Protein AF-H1PTH5-F1 (afdb_monomer_lite)

pLDDT: mean 82.58, std 15.08, range [38.25, 96.69]

Organism: NCBI:txid457404

Foldseek 3Di:
DDPVVVVVVVVVVVVVVVVVVVVVVVLVVLLVVVVPAAFKKFFFAAPDDLLVVLVCVVVLVLLVLVRTHADPDNVNGQKIWGWHDDDPWTFIWIAGPVVSGTSDGGDTDDPVSVVSNVVSHDDYDMDHRNVVVVVVVVVVVD

Radius of gyration: 20.64 Å; chains: 1; bounding box: 55×34×60 Å

Sequence (142 aa):
MNYLDSKLILYLVVIFLIVFIFIKLKTALAIRNLNNKIGVRFYYKFLGNIQWLKEQILMGKYLEMKYLNAVEDKENSNIIILLEKKEESSIINIYSAKNKTVIIKNLKLNDQRFKKFIEFLPRTLAEDNFSKESEKNDLGRE

Secondary structure (DSSP, 8-state):
--HHHHHHHHHHHHHHHHHHHHHHHHHHHHHHHHHT--SEEEEEE--S-HHHHHHHHHTT-GGGGGGSEE-SSGGG-SEEEEEEEETTEEEEEEEETTTTEEEEEEEE--HHHHHHHHHTSPP--EEE-TTHHHHHHHTT--

Structure (mmCIF, N/CA/C/O backbone):
data_AF-H1PTH5-F1
#
_entry.id   AF-H1PTH5-F1
#
loop_
_atom_site.group_PDB
_atom_site.id
_atom_site.type_symbol
_atom_site.label_atom_id
_atom_site.label_alt_id
_atom_site.label_comp_id
_atom_site.label_asym_id
_atom_site.label_entity_id
_atom_site.label_seq_id
_atom_site.pdbx_PDB_ins_code
_atom_site.Cartn_x
_atom_site.Cartn_y
_atom_site.Cartn_z
_atom_site.occupancy
_atom_site.B_iso_or_equiv
_atom_site.auth_seq_id
_atom_site.auth_comp_id
_atom_site.auth_asym_id
_atom_site.auth_atom_id
_atom_site.pdbx_PDB_model_num
ATOM 1 N N . MET A 1 1 ? 37.807 12.860 -37.223 1.00 58.59 1 MET A N 1
ATOM 2 C CA . MET A 1 1 ? 37.053 12.929 -35.953 1.00 58.59 1 MET A CA 1
ATOM 3 C C . MET A 1 1 ? 37.862 13.803 -35.009 1.00 58.59 1 MET A C 1
ATOM 5 O O . MET A 1 1 ? 38.988 13.425 -34.703 1.00 58.59 1 MET A O 1
ATOM 9 N N . ASN A 1 2 ? 37.393 15.009 -34.673 1.00 66.94 2 ASN A N 1
ATOM 10 C CA . ASN A 1 2 ? 38.206 15.961 -33.913 1.00 66.94 2 ASN A CA 1
ATOM 11 C C . ASN A 1 2 ? 38.376 15.485 -32.466 1.00 66.94 2 ASN A C 1
ATOM 13 O O . ASN A 1 2 ? 37.460 14.941 -31.856 1.00 66.94 2 ASN A O 1
ATOM 17 N N . TYR A 1 3 ? 39.559 15.710 -31.896 1.00 61.84 3 TYR A N 1
ATOM 18 C CA . TYR A 1 3 ? 39.889 15.349 -30.512 1.00 61.84 3 TYR A CA 1
ATOM 19 C C . TYR A 1 3 ? 38.915 15.967 -29.484 1.00 61.84 3 TYR A C 1
ATOM 21 O O . TYR A 1 3 ? 38.649 15.369 -28.440 1.00 61.84 3 TYR A O 1
ATOM 29 N N . LEU A 1 4 ? 38.327 17.126 -29.809 1.00 64.06 4 LEU A N 1
ATOM 30 C CA . LEU A 1 4 ? 37.253 17.750 -29.031 1.00 64.06 4 LEU A CA 1
ATOM 31 C C . LEU A 1 4 ? 35.948 16.935 -29.037 1.00 64.06 4 LEU A C 1
ATOM 33 O O . LEU A 1 4 ? 35.343 16.787 -27.977 1.00 64.06 4 LEU A O 1
ATOM 37 N N . ASP A 1 5 ? 35.559 16.346 -30.171 1.00 72.75 5 ASP A N 1
ATOM 38 C CA . ASP A 1 5 ? 34.332 15.542 -30.280 1.00 72.75 5 ASP A CA 1
ATOM 39 C C . ASP A 1 5 ? 34.440 14.255 -29.453 1.00 72.75 5 ASP A C 1
ATOM 41 O O . ASP A 1 5 ? 33.501 13.867 -28.762 1.00 72.75 5 ASP A O 1
ATOM 45 N N . SER A 1 6 ? 35.621 13.624 -29.450 1.00 77.56 6 SER A N 1
ATOM 46 C CA . SER A 1 6 ? 35.885 12.412 -28.662 1.00 77.56 6 SER A CA 1
ATOM 47 C C . SER A 1 6 ? 35.802 12.667 -27.149 1.00 77.56 6 SER A C 1
ATOM 49 O O . SER A 1 6 ? 35.197 11.884 -26.414 1.00 77.56 6 SER A O 1
ATOM 51 N N . LYS A 1 7 ? 36.324 13.807 -26.668 1.00 83.38 7 LYS A N 1
ATOM 52 C CA . LYS A 1 7 ? 36.189 14.208 -25.255 1.00 83.38 7 LYS A CA 1
ATOM 53 C C . LYS A 1 7 ? 34.740 14.489 -24.870 1.00 83.38 7 LYS A C 1
ATOM 55 O O . LYS A 1 7 ? 34.319 14.108 -23.783 1.00 83.38 7 LYS A O 1
ATOM 60 N N . LEU A 1 8 ? 33.978 15.137 -25.747 1.00 85.75 8 LEU A N 1
ATOM 61 C CA . LEU A 1 8 ? 32.582 15.491 -25.487 1.00 85.75 8 LEU A CA 1
ATOM 62 C C . LEU A 1 8 ? 31.696 14.237 -25.399 1.00 85.75 8 LEU A C 1
ATOM 64 O O . LEU A 1 8 ? 30.893 14.113 -24.474 1.00 85.75 8 LEU A O 1
ATOM 68 N N . ILE A 1 9 ? 31.926 13.259 -26.282 1.00 86.62 9 ILE A N 1
ATOM 69 C CA . ILE A 1 9 ? 31.291 11.934 -26.217 1.00 86.62 9 ILE A CA 1
ATOM 70 C C . ILE A 1 9 ? 31.662 11.218 -24.911 1.00 86.62 9 ILE A C 1
ATOM 72 O O . ILE A 1 9 ? 30.782 10.686 -24.236 1.00 86.62 9 ILE A O 1
ATOM 76 N N . LEU A 1 10 ? 32.936 11.253 -24.505 1.00 87.50 10 LEU A N 1
ATOM 77 C CA . LEU A 1 10 ? 33.382 10.644 -23.250 1.00 87.50 10 LEU A CA 1
ATOM 78 C C . LEU A 1 10 ? 32.680 11.261 -22.028 1.00 87.50 10 LEU A C 1
ATOM 80 O O . LEU A 1 10 ? 32.208 10.525 -21.162 1.00 87.50 10 LEU A O 1
ATOM 84 N N . TYR A 1 11 ? 32.546 12.591 -21.970 1.00 90.19 11 TYR A N 1
ATOM 85 C CA . TYR A 1 11 ? 31.829 13.263 -20.881 1.00 90.19 11 TYR A CA 1
ATOM 86 C C . TYR A 1 11 ? 30.349 12.875 -20.829 1.00 90.19 11 TYR A C 1
ATOM 88 O O . TYR A 1 11 ? 29.836 12.598 -19.745 1.00 90.19 11 TYR A O 1
ATOM 96 N N . LEU A 1 12 ? 29.668 12.792 -21.975 1.00 89.25 12 LEU A N 1
ATOM 97 C CA . LEU A 1 12 ? 28.267 12.362 -22.028 1.00 89.25 12 LEU A CA 1
ATOM 98 C C . LEU A 1 12 ? 28.084 10.924 -21.531 1.00 89.25 12 LEU A C 1
ATOM 100 O O . LEU A 1 12 ? 27.157 10.654 -20.766 1.00 89.25 12 LEU A O 1
ATOM 104 N N . VAL A 1 13 ? 28.989 10.014 -21.901 1.00 89.56 13 VAL A N 1
ATOM 105 C CA . VAL A 1 13 ? 28.966 8.622 -21.426 1.00 89.56 13 VAL A CA 1
ATOM 106 C C . VAL A 1 13 ? 29.195 8.553 -19.915 1.00 89.56 13 VAL A C 1
ATOM 108 O O . VAL A 1 13 ? 28.471 7.844 -19.215 1.00 89.56 13 VAL A O 1
ATOM 111 N N . VAL A 1 14 ? 30.149 9.323 -19.385 1.00 91.06 14 VAL A N 1
ATOM 112 C CA . VAL A 1 14 ? 30.418 9.382 -17.940 1.00 91.06 14 VAL A CA 1
ATOM 113 C C . VAL A 1 14 ? 29.213 9.935 -17.175 1.00 91.06 14 VAL A C 1
ATOM 115 O O . VAL A 1 14 ? 28.805 9.342 -16.178 1.00 91.06 14 VAL A O 1
ATOM 118 N N . ILE A 1 15 ? 28.584 11.012 -17.657 1.00 90.75 15 ILE A N 1
ATOM 119 C CA . ILE A 1 15 ? 27.371 11.576 -17.043 1.00 90.75 15 ILE A CA 1
ATOM 120 C C . ILE A 1 15 ? 26.237 10.544 -17.049 1.00 90.75 15 ILE A C 1
ATOM 122 O O . ILE A 1 15 ? 25.587 10.341 -16.023 1.00 90.75 15 ILE A O 1
ATOM 126 N N . PHE A 1 16 ? 26.025 9.850 -18.170 1.00 90.81 16 PHE A N 1
ATOM 127 C CA . PHE A 1 16 ? 25.001 8.813 -18.277 1.00 90.81 16 PHE A CA 1
ATOM 128 C C . PHE A 1 16 ? 25.228 7.673 -17.272 1.00 90.81 16 PHE A C 1
ATOM 130 O O . PHE A 1 16 ? 24.294 7.264 -16.580 1.00 90.81 16 PHE A O 1
ATOM 137 N N . LEU A 1 17 ? 26.472 7.203 -17.130 1.00 89.12 17 LEU A N 1
ATOM 138 C CA . LEU A 1 17 ? 26.834 6.172 -16.154 1.00 89.12 17 LEU A CA 1
ATOM 139 C C . LEU A 1 17 ? 26.605 6.637 -14.712 1.00 89.12 17 LEU A C 1
ATOM 141 O O . LEU A 1 17 ? 26.024 5.892 -13.922 1.00 89.12 17 LEU A O 1
ATOM 145 N N . ILE A 1 18 ? 26.993 7.870 -14.372 1.00 89.44 18 ILE A N 1
ATOM 146 C CA . ILE A 1 18 ? 26.772 8.443 -13.035 1.00 89.44 18 ILE A CA 1
ATOM 147 C C . ILE A 1 18 ? 25.272 8.493 -12.716 1.00 89.44 18 ILE A C 1
ATOM 149 O O . ILE A 1 18 ? 24.855 8.038 -11.650 1.00 89.44 18 ILE A O 1
ATOM 153 N N . VAL A 1 19 ? 24.446 8.984 -13.647 1.00 89.06 19 VAL A N 1
ATOM 154 C CA . VAL A 1 19 ? 22.986 9.048 -13.475 1.00 89.06 19 VAL A CA 1
ATOM 155 C C . VAL A 1 19 ? 22.392 7.648 -13.303 1.00 89.06 19 VAL A C 1
ATOM 157 O O . VAL A 1 19 ? 21.584 7.426 -12.397 1.00 89.06 19 VAL A O 1
ATOM 160 N N . PHE A 1 20 ? 22.823 6.679 -14.114 1.00 86.06 20 PHE A N 1
ATOM 161 C CA . PHE A 1 20 ? 22.351 5.297 -14.028 1.00 86.06 20 PHE A CA 1
ATOM 162 C C . PHE A 1 20 ? 22.684 4.648 -12.676 1.00 86.06 20 PHE A C 1
ATOM 164 O O . PHE A 1 20 ? 21.814 4.031 -12.050 1.00 86.06 20 PHE A O 1
ATOM 171 N N . ILE A 1 21 ? 23.915 4.834 -12.185 1.00 84.94 21 ILE A N 1
ATOM 172 C CA . ILE A 1 21 ? 24.348 4.357 -10.864 1.00 84.94 21 ILE A CA 1
ATOM 173 C C . ILE A 1 21 ? 23.499 5.001 -9.763 1.00 84.94 21 ILE A C 1
ATOM 175 O O . ILE A 1 21 ? 23.020 4.300 -8.870 1.00 84.94 21 ILE A O 1
ATOM 179 N N . PHE A 1 22 ? 23.247 6.310 -9.842 1.00 81.81 22 PHE A N 1
ATOM 180 C CA . PHE A 1 22 ? 22.467 7.032 -8.836 1.00 81.81 22 PHE A CA 1
ATOM 181 C C . PHE A 1 22 ? 21.018 6.529 -8.750 1.00 81.81 22 PHE A C 1
ATOM 183 O O . PHE A 1 22 ? 20.480 6.340 -7.655 1.00 81.81 22 PHE A O 1
ATOM 190 N N . ILE A 1 23 ? 20.396 6.243 -9.900 1.00 74.50 23 ILE A N 1
ATOM 191 C CA . ILE A 1 23 ? 19.055 5.649 -9.970 1.00 74.50 23 ILE A CA 1
ATOM 192 C C . ILE A 1 23 ? 19.054 4.270 -9.301 1.00 74.50 23 ILE A C 1
ATOM 194 O O . ILE A 1 23 ? 18.230 4.016 -8.421 1.00 74.50 23 ILE A O 1
ATOM 198 N N . LYS A 1 24 ? 20.004 3.395 -9.659 1.00 72.44 24 LYS A N 1
ATOM 199 C CA . LYS A 1 24 ? 20.121 2.048 -9.075 1.00 72.44 24 LYS A CA 1
ATOM 200 C C . LYS A 1 24 ? 20.333 2.097 -7.562 1.00 72.44 24 LYS A C 1
ATOM 202 O O . LYS A 1 24 ? 19.680 1.343 -6.840 1.00 72.44 24 LYS A O 1
ATOM 207 N N . LEU A 1 25 ? 21.183 3.004 -7.081 1.00 74.75 25 LEU A N 1
ATOM 208 C CA . LEU A 1 25 ? 21.476 3.170 -5.659 1.00 74.75 25 LEU A CA 1
ATOM 209 C C . LEU A 1 25 ? 20.236 3.630 -4.878 1.00 74.75 25 LEU A C 1
ATOM 211 O O . LEU A 1 25 ? 19.910 3.058 -3.837 1.00 74.75 25 LEU A O 1
ATOM 215 N N . LYS A 1 26 ? 19.491 4.607 -5.412 1.00 70.69 26 LYS A N 1
ATOM 216 C CA . LYS A 1 26 ? 18.243 5.098 -4.811 1.00 70.69 26 LYS A CA 1
ATOM 217 C C . LYS A 1 26 ? 17.191 3.991 -4.714 1.00 70.69 26 LYS A C 1
ATOM 219 O O . LYS A 1 26 ? 16.536 3.853 -3.680 1.00 70.69 26 LYS A O 1
ATOM 224 N N . THR A 1 27 ? 17.057 3.174 -5.759 1.00 61.03 27 THR A N 1
ATOM 225 C CA . THR A 1 27 ? 16.145 2.024 -5.764 1.00 61.03 27 THR A CA 1
ATOM 226 C C . THR A 1 27 ? 16.585 0.951 -4.765 1.00 61.03 27 THR A C 1
ATOM 228 O O . THR A 1 27 ? 15.759 0.470 -3.994 1.00 61.03 27 THR A O 1
ATOM 231 N N . ALA A 1 28 ? 17.875 0.609 -4.707 1.00 63.38 28 ALA A N 1
ATOM 232 C CA . ALA A 1 28 ? 18.403 -0.370 -3.755 1.00 63.38 28 ALA A CA 1
ATOM 233 C C . ALA A 1 28 ? 18.185 0.061 -2.295 1.00 63.38 28 ALA A C 1
ATOM 235 O O . ALA A 1 28 ? 17.774 -0.747 -1.460 1.00 63.38 28 ALA A O 1
ATOM 236 N N . LEU A 1 29 ? 18.383 1.347 -1.994 1.00 61.72 29 LEU A N 1
ATOM 237 C CA . LEU A 1 29 ? 18.157 1.897 -0.659 1.00 61.72 29 LEU A CA 1
ATOM 238 C C . LEU A 1 29 ? 16.670 1.864 -0.266 1.00 61.72 29 LEU A C 1
ATOM 240 O O . LEU A 1 29 ? 16.338 1.539 0.874 1.00 61.72 29 LEU A O 1
ATOM 244 N N . ALA A 1 30 ? 15.768 2.139 -1.213 1.00 59.44 30 ALA A N 1
ATOM 245 C CA . ALA A 1 30 ? 14.326 2.023 -0.997 1.00 59.44 30 ALA A CA 1
ATOM 246 C C . ALA A 1 30 ? 13.902 0.573 -0.701 1.00 59.44 30 ALA A C 1
ATOM 248 O O . ALA A 1 30 ? 13.117 0.342 0.217 1.00 59.44 30 ALA A O 1
ATOM 249 N N . ILE A 1 31 ? 14.469 -0.401 -1.421 1.00 59.97 31 ILE A N 1
ATOM 250 C CA . ILE A 1 31 ? 14.202 -1.835 -1.221 1.00 59.97 31 ILE A CA 1
ATOM 251 C C . ILE A 1 31 ? 14.728 -2.311 0.135 1.00 59.97 31 ILE A C 1
ATOM 253 O O . ILE A 1 31 ? 14.016 -2.993 0.869 1.00 59.97 31 ILE A O 1
ATOM 257 N N . ARG A 1 32 ? 15.955 -1.927 0.504 1.00 59.19 32 ARG A N 1
ATOM 258 C CA . ARG A 1 32 ? 16.561 -2.308 1.787 1.00 59.19 32 ARG A CA 1
ATOM 259 C C . ARG A 1 32 ? 15.773 -1.749 2.974 1.00 59.19 32 ARG A C 1
ATOM 261 O O . ARG A 1 32 ? 15.519 -2.471 3.933 1.00 59.19 32 ARG A O 1
ATOM 268 N N . ASN A 1 33 ? 15.310 -0.502 2.875 1.00 61.19 33 ASN A N 1
ATOM 269 C CA . ASN A 1 33 ? 14.424 0.084 3.881 1.00 61.19 33 ASN A CA 1
ATOM 270 C C . ASN A 1 33 ? 13.062 -0.619 3.955 1.00 61.19 33 ASN A C 1
ATOM 272 O O . ASN A 1 33 ? 12.476 -0.644 5.026 1.00 61.19 33 ASN A O 1
ATOM 276 N N . LEU A 1 34 ? 12.553 -1.201 2.865 1.00 60.91 34 LEU A N 1
ATOM 277 C CA . LEU A 1 34 ? 11.293 -1.952 2.876 1.00 60.91 34 LEU A CA 1
ATOM 278 C C . LEU A 1 34 ? 11.423 -3.310 3.582 1.00 60.91 34 LEU A C 1
ATOM 280 O O . LEU A 1 34 ? 10.534 -3.716 4.336 1.00 60.91 34 LEU A O 1
ATOM 284 N N . ASN A 1 35 ? 12.532 -4.009 3.339 1.00 61.28 35 ASN A N 1
ATOM 285 C CA . ASN A 1 35 ? 12.787 -5.324 3.928 1.00 61.28 35 ASN A CA 1
ATOM 286 C C . ASN A 1 35 ? 13.078 -5.245 5.430 1.00 61.28 35 ASN A C 1
ATOM 288 O O . ASN A 1 35 ? 12.673 -6.137 6.164 1.00 61.28 35 ASN A O 1
ATOM 292 N N . ASN A 1 36 ? 13.709 -4.164 5.897 1.00 64.69 36 ASN A N 1
ATOM 293 C CA . ASN A 1 36 ? 14.052 -3.993 7.313 1.00 64.69 36 ASN A CA 1
ATOM 294 C C . ASN A 1 36 ? 12.895 -3.502 8.193 1.00 64.69 36 ASN A C 1
ATOM 296 O O . ASN A 1 36 ? 13.064 -3.376 9.403 1.00 64.69 36 ASN A O 1
ATOM 300 N N . LYS A 1 37 ? 11.741 -3.182 7.609 1.00 70.81 37 LYS A N 1
ATOM 301 C CA . LYS A 1 37 ? 10.596 -2.681 8.366 1.00 70.81 37 LYS A CA 1
ATOM 302 C C . LYS A 1 37 ? 9.807 -3.823 9.007 1.00 70.81 37 LYS A C 1
ATOM 304 O O . LYS A 1 37 ? 9.466 -4.805 8.340 1.00 70.81 37 LYS A O 1
ATOM 309 N N . ILE A 1 38 ? 9.517 -3.677 10.294 1.00 77.31 38 ILE A N 1
ATOM 310 C CA . ILE A 1 38 ? 8.814 -4.663 11.120 1.00 77.31 38 ILE A CA 1
ATOM 311 C C . ILE A 1 38 ? 7.341 -4.260 11.220 1.00 77.31 38 ILE A C 1
ATOM 313 O O . ILE A 1 38 ? 7.018 -3.076 11.338 1.00 77.31 38 ILE A O 1
ATOM 317 N N . GLY A 1 39 ? 6.451 -5.242 11.101 1.00 85.69 39 GLY A N 1
ATOM 318 C CA . GLY A 1 39 ? 5.009 -5.031 11.101 1.00 85.69 39 GLY A CA 1
ATOM 319 C C . GLY A 1 39 ? 4.253 -6.046 10.251 1.00 85.69 39 GLY A C 1
ATOM 320 O O . GLY A 1 39 ? 4.851 -6.964 9.678 1.00 85.69 39 GLY A O 1
ATOM 321 N N . VAL A 1 40 ? 2.942 -5.831 10.129 1.00 90.31 40 VAL A N 1
ATOM 322 C CA . VAL A 1 40 ? 2.051 -6.683 9.330 1.00 90.31 40 VAL A CA 1
ATOM 323 C C . VAL A 1 40 ? 1.959 -6.145 7.907 1.00 90.31 40 VAL A C 1
ATOM 325 O O . VAL A 1 40 ? 1.596 -4.986 7.689 1.00 90.31 40 VAL A O 1
ATOM 328 N N . ARG A 1 41 ? 2.292 -6.986 6.928 1.00 92.38 41 ARG A N 1
ATOM 329 C CA . ARG A 1 41 ? 2.183 -6.690 5.495 1.00 92.38 41 ARG A CA 1
ATOM 330 C C . ARG A 1 41 ? 0.940 -7.352 4.930 1.00 92.38 41 ARG A C 1
ATOM 332 O O . ARG A 1 41 ? 0.796 -8.558 5.050 1.00 92.38 41 ARG A O 1
ATOM 339 N N . PHE A 1 42 ? 0.107 -6.584 4.249 1.00 94.94 42 PHE A N 1
ATOM 340 C CA . PHE A 1 42 ? -1.044 -7.063 3.491 1.00 94.94 42 PHE A CA 1
ATOM 341 C C . PHE A 1 42 ? -0.764 -6.899 2.001 1.00 94.94 42 PHE A C 1
ATOM 343 O O . PHE A 1 42 ? -0.339 -5.825 1.558 1.00 94.94 42 PHE A O 1
ATOM 350 N N . TYR A 1 43 ? -1.001 -7.954 1.231 1.00 95.50 43 TYR A N 1
ATOM 351 C CA . TYR A 1 43 ? -0.699 -8.005 -0.196 1.00 95.50 43 TYR A CA 1
ATOM 352 C C . TYR A 1 43 ? -1.989 -7.878 -0.997 1.00 95.50 43 TYR A C 1
ATOM 354 O O . TYR A 1 43 ? -2.937 -8.601 -0.737 1.00 95.50 43 TYR A O 1
ATOM 362 N N . TYR A 1 44 ? -2.038 -6.983 -1.982 1.00 96.69 44 TYR A N 1
ATOM 363 C CA . TYR A 1 44 ? -3.234 -6.777 -2.803 1.00 96.69 44 TYR A CA 1
ATOM 364 C C . TYR A 1 44 ? -2.901 -6.635 -4.282 1.00 96.69 44 TYR A C 1
ATOM 366 O O . TYR A 1 44 ? -1.799 -6.219 -4.664 1.00 96.69 44 TYR A O 1
ATOM 374 N N . LYS A 1 45 ? -3.906 -6.899 -5.119 1.00 96.19 45 LYS A N 1
ATOM 375 C CA . LYS A 1 45 ? -3.908 -6.569 -6.541 1.00 96.19 45 LYS A CA 1
ATOM 376 C C . LYS A 1 45 ? -4.901 -5.444 -6.810 1.00 96.19 45 LYS A C 1
ATOM 378 O O . LYS A 1 45 ? -6.093 -5.572 -6.567 1.00 96.19 45 LYS A O 1
ATOM 383 N N . PHE A 1 46 ? -4.414 -4.345 -7.365 1.00 95.62 46 PHE A N 1
ATOM 384 C CA . PHE A 1 46 ? -5.218 -3.193 -7.748 1.00 95.62 46 PHE A CA 1
ATOM 385 C C . PHE A 1 46 ? -5.076 -2.926 -9.245 1.00 95.62 46 PHE A C 1
ATOM 387 O O . PHE A 1 46 ? -3.967 -2.748 -9.742 1.00 95.62 46 PHE A O 1
ATOM 394 N N . LEU A 1 47 ? -6.190 -2.920 -9.973 1.00 93.56 47 LEU A N 1
ATOM 395 C CA . LEU A 1 47 ? -6.190 -2.739 -11.432 1.00 93.56 47 LEU A CA 1
ATOM 396 C C . LEU A 1 47 ? -6.417 -1.282 -11.862 1.00 93.56 47 LEU A C 1
ATOM 398 O O . LEU A 1 47 ? -6.291 -0.969 -13.041 1.00 93.56 47 LEU A O 1
ATOM 402 N N . GLY A 1 48 ? -6.759 -0.400 -10.920 1.00 92.38 48 GLY A N 1
ATOM 403 C CA . GLY A 1 48 ? -7.048 1.003 -11.195 1.00 92.38 48 GLY A CA 1
ATOM 404 C C . GLY A 1 48 ? -5.819 1.915 -11.156 1.00 92.38 48 GLY A C 1
ATOM 405 O O . GLY A 1 48 ? -4.666 1.487 -11.071 1.00 92.38 48 GLY A O 1
ATOM 406 N N . ASN A 1 49 ? -6.082 3.221 -11.175 1.00 93.94 49 ASN A N 1
ATOM 407 C CA . ASN A 1 49 ? -5.044 4.245 -11.116 1.00 93.94 49 ASN A CA 1
ATOM 408 C C . ASN A 1 49 ? -4.494 4.407 -9.684 1.00 93.94 49 ASN A C 1
ATOM 410 O O . ASN A 1 49 ? -5.213 4.818 -8.771 1.00 93.94 49 ASN A O 1
ATOM 414 N N . ILE A 1 50 ? -3.204 4.110 -9.487 1.00 92.25 50 ILE A N 1
ATOM 415 C CA . ILE A 1 50 ? -2.530 4.176 -8.176 1.00 92.25 50 ILE A CA 1
ATOM 416 C C . ILE A 1 50 ? -2.599 5.582 -7.556 1.00 92.25 50 ILE A C 1
ATOM 418 O O . ILE A 1 50 ? -2.747 5.707 -6.340 1.00 92.25 50 ILE A O 1
ATOM 422 N N . GLN A 1 51 ? -2.511 6.636 -8.372 1.00 92.19 51 GLN A N 1
ATOM 423 C CA . GLN A 1 51 ? -2.596 8.019 -7.899 1.00 92.19 51 GLN A CA 1
ATOM 424 C C . GLN A 1 51 ? -3.999 8.334 -7.366 1.00 92.19 51 GLN A C 1
ATOM 426 O O . GLN A 1 51 ? -4.127 8.916 -6.291 1.00 92.19 51 GLN A O 1
ATOM 431 N N . TRP A 1 52 ? -5.040 7.858 -8.051 1.00 95.62 52 TRP A N 1
ATOM 432 C CA . TRP A 1 52 ? -6.417 7.990 -7.575 1.00 95.62 52 TRP A CA 1
ATOM 433 C C . TRP A 1 52 ? -6.623 7.266 -6.236 1.00 95.62 52 TRP A C 1
ATOM 435 O O . TRP A 1 52 ? -7.148 7.858 -5.295 1.00 95.62 52 TRP A O 1
ATOM 445 N N . LEU A 1 53 ? -6.143 6.021 -6.106 1.00 94.44 53 LEU A N 1
ATOM 446 C CA . LEU A 1 53 ? -6.237 5.257 -4.853 1.00 94.44 53 LEU A CA 1
ATOM 447 C C . LEU A 1 53 ? -5.546 5.991 -3.695 1.00 94.44 53 LEU A C 1
ATOM 449 O O . LEU A 1 53 ? -6.093 6.092 -2.596 1.00 94.44 53 LEU A O 1
ATOM 453 N N . LYS A 1 54 ? -4.350 6.534 -3.950 1.00 94.19 54 LYS A N 1
ATOM 454 C CA . LYS A 1 54 ? -3.607 7.341 -2.978 1.00 94.19 54 LYS A CA 1
ATOM 455 C C . LYS A 1 54 ? -4.444 8.521 -2.480 1.00 94.19 54 LYS A C 1
ATOM 457 O O . LYS A 1 54 ? -4.518 8.739 -1.273 1.00 94.19 54 LYS A O 1
ATOM 462 N N . GLU A 1 55 ? -5.080 9.260 -3.382 1.00 96.00 55 GLU A N 1
ATOM 463 C CA . GLU A 1 55 ? -5.921 10.409 -3.033 1.00 96.00 55 GLU A CA 1
ATOM 464 C C . GLU A 1 55 ? -7.136 10.002 -2.191 1.00 96.00 55 GLU A C 1
ATOM 466 O O . GLU A 1 55 ? -7.385 10.632 -1.162 1.00 96.00 55 GLU A O 1
ATOM 471 N N . GLN A 1 56 ? -7.831 8.911 -2.541 1.00 95.25 56 GLN A N 1
ATOM 472 C CA . GLN A 1 56 ? -8.975 8.427 -1.752 1.00 95.25 56 GLN A CA 1
ATOM 473 C C . GLN A 1 56 ? -8.578 8.094 -0.305 1.00 95.25 56 GLN A C 1
ATOM 475 O O . GLN A 1 56 ? -9.265 8.489 0.641 1.00 95.25 56 GLN A O 1
ATOM 480 N N . ILE A 1 57 ? -7.435 7.425 -0.115 1.00 93.38 57 ILE A N 1
ATOM 481 C CA . ILE A 1 57 ? -6.926 7.061 1.216 1.00 93.38 57 ILE A CA 1
ATOM 482 C C . ILE A 1 57 ? -6.576 8.312 2.032 1.00 93.38 57 ILE A C 1
ATOM 484 O O . ILE A 1 57 ? -6.946 8.408 3.207 1.00 93.38 57 ILE A O 1
ATOM 488 N N . LEU A 1 58 ? -5.905 9.294 1.421 1.00 93.31 58 LEU A N 1
ATOM 489 C CA . LEU A 1 58 ? -5.548 10.550 2.090 1.00 93.31 58 LEU A CA 1
ATOM 490 C C . LEU A 1 58 ? -6.795 11.358 2.487 1.00 93.31 58 LEU A C 1
ATOM 492 O O . LEU A 1 58 ? -6.871 11.853 3.617 1.00 93.31 58 LEU A O 1
ATOM 496 N N . MET A 1 59 ? -7.810 11.391 1.618 1.00 94.50 59 MET A N 1
ATOM 497 C CA . MET A 1 59 ? -9.119 12.003 1.883 1.00 94.50 59 MET A CA 1
ATOM 498 C C . MET A 1 59 ? -9.963 11.236 2.917 1.00 94.50 59 MET A C 1
ATOM 500 O O . MET A 1 59 ? -11.013 11.720 3.326 1.00 94.50 59 MET A O 1
ATOM 504 N N . GLY A 1 60 ? -9.530 10.051 3.360 1.00 92.50 60 GLY A N 1
ATOM 505 C CA . GLY A 1 60 ? -10.265 9.243 4.336 1.00 92.50 60 GLY A CA 1
ATOM 506 C C . GLY A 1 60 ? -11.479 8.509 3.764 1.00 92.50 60 GLY A C 1
ATOM 507 O O . GLY A 1 60 ? -12.313 8.024 4.527 1.00 92.50 60 GLY A O 1
ATOM 508 N N . LYS A 1 61 ? -11.579 8.400 2.436 1.00 95.19 61 LYS A N 1
ATOM 509 C CA . LYS A 1 61 ? -12.629 7.653 1.733 1.00 95.19 61 LYS A CA 1
ATOM 510 C C . LYS A 1 61 ? -12.282 6.163 1.696 1.00 95.19 61 LYS A C 1
ATOM 512 O O . LYS A 1 61 ? -11.998 5.591 0.649 1.00 95.19 61 LYS A O 1
ATOM 517 N N . TYR A 1 62 ? -12.264 5.533 2.869 1.00 94.44 62 TYR A N 1
ATOM 518 C CA . TYR A 1 62 ? -11.781 4.157 3.026 1.00 94.44 62 TYR A CA 1
ATOM 519 C C . TYR A 1 62 ? -12.683 3.099 2.377 1.00 94.44 62 TYR A C 1
ATOM 521 O O . TYR A 1 62 ? -12.183 2.041 2.023 1.00 94.44 62 TYR A O 1
ATOM 529 N N . LEU A 1 63 ? -13.960 3.405 2.106 1.00 94.25 63 LEU A N 1
ATOM 530 C CA . LEU A 1 63 ? -14.860 2.529 1.339 1.00 94.25 63 LEU A CA 1
ATOM 531 C C . LEU A 1 63 ? -14.275 2.132 -0.030 1.00 94.25 63 LEU A C 1
ATOM 533 O O . LEU A 1 63 ? -14.529 1.035 -0.523 1.00 94.25 63 LEU A O 1
ATOM 537 N N . GLU A 1 64 ? -13.454 2.998 -0.630 1.00 93.62 64 GLU A N 1
ATOM 538 C CA . GLU A 1 64 ? -12.812 2.745 -1.923 1.00 93.62 64 GLU A CA 1
ATOM 539 C C . GLU A 1 64 ? -11.731 1.649 -1.863 1.00 93.62 64 GLU A C 1
ATOM 541 O O . GLU A 1 64 ? -11.294 1.151 -2.900 1.00 93.62 64 GLU A O 1
ATOM 546 N N . MET A 1 65 ? -11.338 1.193 -0.666 1.00 93.81 65 MET A N 1
ATOM 547 C CA . MET A 1 65 ? -10.463 0.026 -0.501 1.00 93.81 65 MET A CA 1
ATOM 548 C C . MET A 1 65 ? -11.100 -1.272 -0.988 1.00 93.81 65 MET A C 1
ATOM 550 O O . MET A 1 65 ? -10.368 -2.218 -1.254 1.00 93.81 65 MET A O 1
ATOM 554 N N . LYS A 1 66 ? -12.422 -1.306 -1.210 1.00 94.56 66 LYS A N 1
ATOM 555 C CA . LYS A 1 66 ? -13.121 -2.431 -1.853 1.00 94.56 66 LYS A CA 1
ATOM 556 C C . LYS A 1 66 ? -12.546 -2.824 -3.221 1.00 94.56 66 LYS A C 1
ATOM 558 O O . LYS A 1 66 ? -12.769 -3.938 -3.672 1.00 94.56 66 LYS A O 1
ATOM 563 N N . TYR A 1 67 ? -11.824 -1.919 -3.888 1.00 95.25 67 TYR A N 1
ATOM 564 C CA . TYR A 1 67 ? -11.163 -2.203 -5.166 1.00 95.25 67 TYR A CA 1
ATOM 565 C C . TYR A 1 67 ? -9.791 -2.877 -5.020 1.00 95.25 67 TYR A C 1
ATOM 567 O O . TYR A 1 67 ? -9.174 -3.235 -6.026 1.00 95.25 67 TYR A O 1
ATOM 575 N N . LEU A 1 68 ? -9.280 -3.029 -3.795 1.00 96.44 68 LEU A N 1
ATOM 576 C CA . LEU A 1 68 ? -8.096 -3.831 -3.515 1.00 96.44 68 LEU A CA 1
ATOM 577 C C . LEU A 1 68 ? -8.490 -5.309 -3.534 1.00 96.44 68 LEU A C 1
ATOM 579 O O . LEU A 1 68 ? -9.071 -5.822 -2.582 1.00 96.44 68 LEU A O 1
ATOM 583 N N . ASN A 1 69 ? -8.157 -6.000 -4.620 1.00 96.50 69 ASN A N 1
ATOM 584 C CA . ASN A 1 69 ? -8.454 -7.419 -4.733 1.00 96.50 69 ASN A CA 1
ATOM 585 C C . ASN A 1 69 ? -7.490 -8.227 -3.866 1.00 96.50 69 ASN A C 1
ATOM 587 O O . ASN A 1 69 ? -6.278 -7.973 -3.860 1.00 96.50 69 ASN A O 1
ATOM 591 N N . ALA A 1 70 ? -8.043 -9.218 -3.173 1.00 95.31 70 ALA A N 1
ATOM 592 C CA . ALA A 1 70 ? -7.269 -10.196 -2.435 1.00 95.31 70 ALA A CA 1
ATOM 593 C C . ALA A 1 70 ? -6.358 -10.995 -3.377 1.00 95.31 70 ALA A C 1
ATOM 595 O O . ALA A 1 70 ? -6.673 -11.189 -4.555 1.00 95.31 70 ALA A O 1
ATOM 596 N N . VAL A 1 71 ? -5.228 -11.457 -2.854 1.00 95.81 71 VAL A N 1
ATOM 597 C CA . VAL A 1 71 ? -4.325 -12.373 -3.556 1.00 95.81 71 VAL A CA 1
ATOM 598 C C . VAL A 1 71 ? -3.961 -13.526 -2.637 1.00 95.81 71 VAL A C 1
ATOM 600 O O . VAL A 1 71 ? -3.875 -13.343 -1.424 1.00 95.81 71 VAL A O 1
ATOM 603 N N . GLU A 1 72 ? -3.732 -14.692 -3.228 1.00 91.88 72 GLU A N 1
ATOM 604 C CA . GLU A 1 72 ? -3.258 -15.887 -2.520 1.00 91.88 72 GLU A CA 1
ATOM 605 C C . GLU A 1 72 ? -1.727 -15.902 -2.421 1.00 91.88 72 GLU A C 1
ATOM 607 O O . GLU A 1 72 ? -1.182 -16.332 -1.411 1.00 91.88 72 GLU A O 1
ATOM 612 N N . ASP A 1 73 ? -1.046 -15.309 -3.410 1.00 90.19 73 ASP A N 1
ATOM 613 C CA . ASP A 1 73 ? 0.414 -15.253 -3.495 1.00 90.19 73 ASP A CA 1
ATOM 614 C C . ASP A 1 73 ? 0.940 -13.824 -3.613 1.00 90.19 73 ASP A C 1
ATOM 616 O O . ASP A 1 73 ? 0.378 -12.969 -4.309 1.00 90.19 73 ASP A O 1
ATOM 620 N N . LYS A 1 74 ? 2.109 -13.577 -3.013 1.00 90.75 74 LYS A N 1
ATOM 621 C CA . LYS A 1 74 ? 2.785 -12.269 -3.069 1.00 90.75 74 LYS A CA 1
ATOM 622 C C . LYS A 1 74 ? 3.160 -11.853 -4.486 1.00 90.75 74 LYS A C 1
ATOM 624 O O . LYS A 1 74 ? 3.167 -10.663 -4.783 1.00 90.75 74 LYS A O 1
ATOM 629 N N . GLU A 1 75 ? 3.478 -12.812 -5.352 1.00 89.31 75 GLU A N 1
ATOM 630 C CA . GLU A 1 75 ? 3.885 -12.546 -6.738 1.00 89.31 75 GLU A CA 1
ATOM 631 C C . GLU A 1 75 ? 2.746 -11.944 -7.571 1.00 89.31 75 GLU A C 1
ATOM 633 O O . GLU A 1 75 ? 2.977 -11.164 -8.497 1.00 89.31 75 GLU A O 1
ATOM 6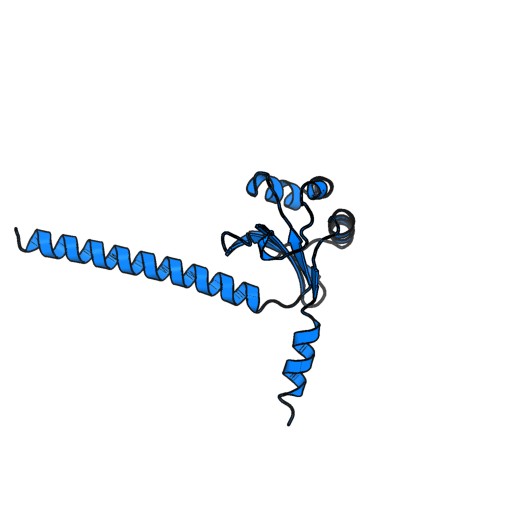38 N N . ASN A 1 76 ? 1.503 -12.235 -7.182 1.00 92.44 76 ASN A N 1
ATOM 639 C CA . ASN A 1 76 ? 0.301 -11.701 -7.810 1.00 92.44 76 ASN A CA 1
ATOM 640 C C . ASN A 1 76 ? -0.079 -10.304 -7.295 1.00 92.44 76 ASN A C 1
ATOM 642 O O . ASN A 1 76 ? -0.993 -9.670 -7.838 1.00 92.44 76 ASN A O 1
ATOM 646 N N . SER A 1 77 ? 0.625 -9.798 -6.280 1.00 93.69 77 SER A N 1
ATOM 647 C CA . SER A 1 77 ? 0.372 -8.489 -5.695 1.00 93.69 77 SER A CA 1
ATOM 648 C C . SER A 1 77 ? 1.072 -7.368 -6.470 1.00 93.69 77 SER A C 1
ATOM 650 O O . SER A 1 77 ? 2.148 -7.514 -7.053 1.00 93.69 77 SER A O 1
ATOM 652 N N . ASN A 1 78 ? 0.442 -6.197 -6.497 1.00 93.88 78 ASN A N 1
ATOM 653 C CA . ASN A 1 78 ? 1.068 -4.966 -6.981 1.00 93.88 78 ASN A CA 1
ATOM 654 C C . ASN A 1 78 ? 1.000 -3.818 -5.967 1.00 93.88 78 ASN A C 1
ATOM 656 O O . ASN A 1 78 ? 1.688 -2.813 -6.163 1.00 93.88 78 ASN A O 1
ATOM 660 N N . ILE A 1 79 ? 0.247 -3.995 -4.878 1.00 94.94 79 ILE A N 1
ATOM 661 C CA . ILE A 1 79 ? 0.154 -3.093 -3.734 1.00 94.94 79 ILE A CA 1
ATOM 662 C C . ILE A 1 79 ? 0.510 -3.870 -2.465 1.00 94.94 79 ILE A C 1
ATOM 664 O O . ILE A 1 79 ? 0.065 -4.999 -2.262 1.00 94.94 79 ILE A O 1
ATOM 668 N N . ILE A 1 80 ? 1.310 -3.245 -1.604 1.00 94.19 80 ILE A N 1
ATOM 669 C CA . ILE A 1 80 ? 1.625 -3.735 -0.261 1.00 94.19 80 ILE A CA 1
ATOM 670 C C . ILE A 1 80 ? 1.229 -2.649 0.728 1.00 94.19 80 ILE A C 1
ATOM 672 O O . ILE A 1 80 ? 1.711 -1.519 0.623 1.00 94.19 80 ILE A O 1
ATOM 676 N N . ILE A 1 81 ? 0.384 -2.996 1.693 1.00 94.69 81 ILE A N 1
ATOM 677 C CA . ILE A 1 81 ? 0.050 -2.139 2.831 1.00 94.69 81 ILE A CA 1
ATOM 678 C C . ILE A 1 81 ? 0.786 -2.689 4.044 1.00 94.69 81 ILE A C 1
ATOM 680 O O . ILE A 1 81 ? 0.611 -3.844 4.407 1.00 94.69 81 ILE A O 1
ATOM 684 N N . LEU A 1 82 ? 1.632 -1.870 4.655 1.00 92.81 82 LEU A N 1
ATOM 685 C CA . LEU A 1 82 ? 2.401 -2.214 5.841 1.00 92.81 82 LEU A CA 1
ATOM 686 C C . LEU A 1 82 ? 1.876 -1.415 7.030 1.00 92.81 82 LEU A C 1
ATOM 688 O O . LEU A 1 82 ? 1.922 -0.180 7.013 1.00 92.81 82 LEU A O 1
ATOM 692 N N . LEU A 1 83 ? 1.444 -2.133 8.060 1.00 91.56 83 LEU A N 1
ATOM 693 C CA . LEU A 1 83 ? 1.121 -1.585 9.369 1.00 91.56 83 LEU A CA 1
ATOM 694 C C . LEU A 1 83 ? 2.328 -1.757 10.286 1.00 91.56 83 LEU A C 1
ATOM 696 O O . LEU A 1 83 ? 2.688 -2.877 10.642 1.00 91.56 83 LEU A O 1
ATOM 700 N N . GLU A 1 84 ? 2.951 -0.646 10.658 1.00 87.94 84 GLU A N 1
ATOM 701 C CA . GLU A 1 84 ? 4.058 -0.606 11.611 1.00 87.94 84 GLU A CA 1
ATOM 702 C C . GLU A 1 84 ? 3.535 -0.091 12.950 1.00 87.94 84 GLU A C 1
ATOM 704 O O . GLU A 1 84 ? 2.810 0.907 12.997 1.00 87.94 84 GLU A O 1
ATOM 709 N N . LYS A 1 85 ? 3.950 -0.721 14.049 1.00 79.19 85 LYS A N 1
ATOM 710 C CA . LYS A 1 85 ? 3.809 -0.123 15.375 1.00 79.19 85 LYS A CA 1
ATOM 711 C C . LYS A 1 85 ? 5.093 0.639 15.670 1.00 79.19 85 LYS A C 1
ATOM 713 O O . LYS A 1 85 ? 6.160 0.034 15.725 1.00 79.19 85 LYS A O 1
ATOM 718 N N . LYS A 1 86 ? 5.008 1.960 15.818 1.00 75.50 86 LYS A N 1
ATOM 719 C CA . LYS A 1 86 ? 6.155 2.786 16.197 1.00 75.50 86 LYS A CA 1
ATOM 720 C C . LYS A 1 86 ? 5.800 3.593 17.434 1.00 75.50 86 LYS A C 1
ATOM 722 O O . LYS A 1 86 ? 4.950 4.483 17.360 1.00 75.50 86 LYS A O 1
ATOM 727 N N . GLU A 1 87 ? 6.482 3.282 18.535 1.00 75.25 87 GLU A N 1
ATOM 728 C CA . GLU A 1 87 ? 6.217 3.867 19.855 1.00 75.25 87 GLU A CA 1
ATOM 729 C C . GLU A 1 87 ? 4.727 3.685 20.219 1.00 75.25 87 GLU A C 1
ATOM 731 O O . GLU A 1 87 ? 4.242 2.553 20.282 1.00 75.25 87 GLU A O 1
ATOM 736 N N . GLU A 1 88 ? 3.992 4.788 20.380 1.00 69.31 88 GLU A N 1
ATOM 737 C CA . GLU A 1 88 ? 2.564 4.830 20.722 1.00 69.31 88 GLU A CA 1
ATOM 738 C C . GLU A 1 88 ? 1.643 4.996 19.500 1.00 69.31 88 GLU A C 1
ATOM 740 O O . GLU A 1 88 ? 0.424 5.045 19.638 1.00 69.31 88 GLU A O 1
ATOM 745 N N . SER A 1 89 ? 2.198 5.080 18.285 1.00 70.75 89 SER A N 1
ATOM 746 C CA . SER A 1 89 ? 1.422 5.357 17.071 1.00 70.75 89 SER A CA 1
ATOM 747 C C . SER A 1 89 ? 1.464 4.210 16.064 1.00 70.75 89 SER A C 1
ATOM 749 O O . SER A 1 89 ? 2.517 3.637 15.769 1.00 70.75 89 SER A O 1
ATOM 751 N N . SER A 1 90 ? 0.301 3.902 15.489 1.00 81.12 90 SER A N 1
ATOM 752 C CA . SER A 1 90 ? 0.213 3.015 14.330 1.00 81.12 90 SER A CA 1
ATOM 753 C C . SER A 1 90 ? 0.524 3.808 13.067 1.00 81.12 90 SER A C 1
ATOM 755 O O . SER A 1 90 ? -0.117 4.820 12.771 1.00 81.12 90 SER A O 1
ATOM 757 N N . ILE A 1 91 ? 1.527 3.355 12.321 1.00 89.12 91 ILE A N 1
ATOM 758 C CA . ILE A 1 91 ? 1.969 3.982 11.082 1.00 89.12 91 ILE A CA 1
ATOM 759 C C . ILE A 1 91 ? 1.585 3.085 9.914 1.00 89.12 91 ILE A C 1
ATOM 761 O O . ILE A 1 91 ? 1.929 1.906 9.869 1.00 89.12 91 ILE A O 1
ATOM 765 N N . ILE A 1 92 ? 0.915 3.671 8.927 1.00 91.38 92 ILE A N 1
ATOM 766 C CA . ILE A 1 92 ? 0.557 2.988 7.689 1.00 91.38 92 ILE A CA 1
ATOM 767 C C . ILE A 1 92 ? 1.521 3.425 6.588 1.00 91.38 92 ILE A C 1
ATOM 769 O O . ILE A 1 92 ? 1.725 4.616 6.340 1.00 91.38 92 ILE A O 1
ATOM 773 N N . ASN A 1 93 ? 2.094 2.460 5.878 1.00 91.62 93 ASN A N 1
ATOM 774 C CA . ASN A 1 93 ? 2.842 2.714 4.653 1.00 91.62 93 ASN A CA 1
ATOM 775 C C . ASN A 1 93 ? 2.259 1.892 3.514 1.00 91.62 93 ASN A C 1
ATOM 777 O O . ASN A 1 93 ? 1.849 0.753 3.711 1.00 91.62 93 ASN A O 1
ATOM 781 N N . ILE A 1 94 ? 2.253 2.460 2.313 1.00 92.75 94 ILE A N 1
ATOM 782 C CA . ILE A 1 94 ? 1.713 1.807 1.124 1.00 92.75 94 ILE A CA 1
ATOM 783 C C . ILE A 1 94 ? 2.766 1.860 0.027 1.00 92.75 94 ILE A C 1
ATOM 785 O O . ILE A 1 94 ? 3.314 2.925 -0.275 1.00 92.75 94 ILE A O 1
ATOM 789 N N . TYR A 1 95 ? 3.039 0.710 -0.575 1.00 90.88 95 TYR A N 1
ATOM 790 C CA . TYR A 1 95 ? 4.100 0.520 -1.554 1.00 90.88 95 TYR A CA 1
ATOM 791 C C . TYR A 1 95 ? 3.573 -0.156 -2.811 1.00 90.88 95 TYR A C 1
ATOM 793 O O . TYR A 1 95 ? 2.653 -0.970 -2.757 1.00 90.88 95 TYR A O 1
ATOM 801 N N . SER A 1 96 ? 4.200 0.150 -3.943 1.00 89.56 96 SER A N 1
ATOM 802 C CA . SER A 1 96 ? 4.037 -0.641 -5.156 1.00 89.56 96 SER A CA 1
ATOM 803 C C . SER A 1 96 ? 4.978 -1.840 -5.100 1.00 89.56 96 SER A C 1
ATOM 805 O O . SER A 1 96 ? 6.196 -1.658 -5.063 1.00 89.56 96 SER A O 1
ATOM 807 N N . ALA A 1 97 ? 4.430 -3.057 -5.134 1.00 82.88 97 ALA A N 1
ATOM 808 C CA . ALA A 1 97 ? 5.237 -4.279 -5.148 1.00 82.88 97 ALA A CA 1
ATOM 809 C C . ALA A 1 97 ? 6.064 -4.389 -6.440 1.00 82.88 97 ALA A C 1
ATOM 811 O O . ALA A 1 97 ? 7.257 -4.684 -6.400 1.00 82.88 97 ALA A O 1
ATOM 812 N N . LYS A 1 98 ? 5.443 -4.070 -7.587 1.00 78.38 98 LYS A N 1
ATOM 813 C CA . LYS A 1 98 ? 6.069 -4.176 -8.915 1.00 78.38 98 LYS A CA 1
ATOM 814 C C . LYS A 1 98 ? 7.138 -3.115 -9.147 1.00 78.38 98 LYS A C 1
ATOM 816 O O . LYS A 1 98 ? 8.257 -3.436 -9.532 1.00 78.38 98 LYS A O 1
ATOM 821 N N . ASN A 1 99 ? 6.808 -1.854 -8.875 1.00 77.50 99 ASN A N 1
ATOM 822 C CA . ASN A 1 99 ? 7.715 -0.741 -9.162 1.00 77.50 99 ASN A CA 1
ATOM 823 C C . ASN A 1 99 ? 8.725 -0.502 -8.033 1.00 77.50 99 ASN A C 1
ATOM 825 O O . ASN A 1 99 ? 9.638 0.304 -8.191 1.00 77.50 99 ASN A O 1
ATOM 829 N N . LYS A 1 100 ? 8.565 -1.190 -6.892 1.00 76.50 100 LYS A N 1
ATOM 830 C CA . LYS A 1 100 ? 9.387 -1.022 -5.683 1.00 76.50 100 LYS A CA 1
ATOM 831 C C . LYS A 1 100 ? 9.461 0.446 -5.241 1.00 76.50 100 LYS A C 1
ATOM 833 O O . LYS A 1 100 ? 10.492 0.929 -4.777 1.00 76.50 100 LYS A O 1
ATOM 838 N N . THR A 1 101 ? 8.352 1.165 -5.410 1.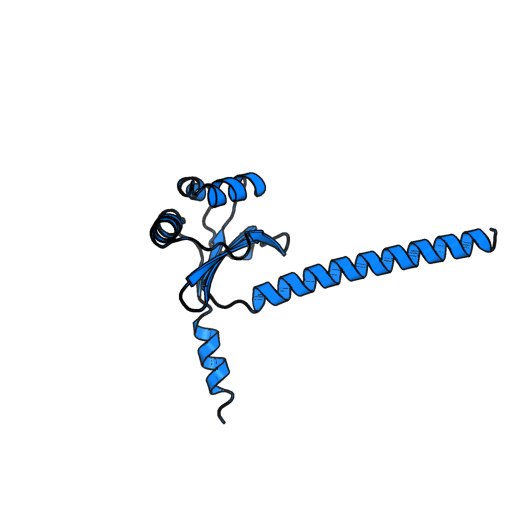00 80.69 101 THR A N 1
ATOM 839 C CA . THR A 1 101 ? 8.204 2.582 -5.066 1.00 80.69 101 THR A CA 1
ATOM 840 C C . THR A 1 101 ? 7.288 2.767 -3.865 1.00 80.69 101 THR A C 1
ATOM 842 O O . THR A 1 101 ? 6.379 1.976 -3.610 1.00 80.69 101 THR A O 1
ATOM 845 N N . VAL A 1 102 ? 7.517 3.849 -3.123 1.00 86.25 102 VAL A N 1
ATOM 846 C CA . VAL A 1 102 ? 6.647 4.261 -2.019 1.00 86.25 102 VAL A CA 1
ATOM 847 C C . VAL A 1 102 ? 5.485 5.079 -2.579 1.00 86.25 102 VAL A C 1
ATOM 849 O O . VAL A 1 102 ? 5.714 6.073 -3.264 1.00 86.25 102 VAL A O 1
ATOM 852 N N . ILE A 1 103 ? 4.249 4.673 -2.284 1.00 89.50 103 ILE A N 1
ATOM 853 C CA . ILE A 1 103 ? 3.023 5.375 -2.697 1.00 89.50 103 ILE A CA 1
ATOM 854 C C . ILE A 1 103 ? 2.608 6.357 -1.597 1.00 89.50 103 ILE A C 1
ATOM 856 O O . ILE A 1 103 ? 2.417 7.550 -1.853 1.00 89.50 103 ILE A O 1
ATOM 860 N N . ILE A 1 104 ? 2.521 5.858 -0.360 1.00 91.62 104 ILE A N 1
ATOM 861 C CA . ILE A 1 104 ? 2.258 6.635 0.854 1.00 91.62 104 ILE A CA 1
ATOM 862 C C . ILE A 1 104 ? 3.292 6.234 1.903 1.00 91.62 104 ILE A C 1
ATOM 864 O O . ILE A 1 104 ? 3.483 5.050 2.180 1.00 91.62 104 ILE A O 1
ATOM 868 N N . LYS A 1 105 ? 3.958 7.230 2.490 1.00 90.88 105 LYS A N 1
ATOM 869 C CA . LYS A 1 105 ? 4.971 7.042 3.529 1.00 90.88 105 LYS A CA 1
ATOM 870 C C . LYS A 1 105 ? 4.470 7.620 4.845 1.00 90.88 105 LYS A C 1
ATOM 872 O O . LYS A 1 105 ? 4.029 8.764 4.862 1.00 90.88 105 LYS A O 1
ATOM 877 N N . ASN A 1 106 ? 4.628 6.868 5.928 1.00 89.44 106 ASN A N 1
ATOM 878 C CA . ASN A 1 106 ? 4.384 7.308 7.298 1.00 89.44 106 ASN A CA 1
ATOM 879 C C . ASN A 1 106 ? 3.005 7.962 7.531 1.00 89.44 106 ASN A C 1
ATOM 881 O O . ASN A 1 106 ? 2.916 9.000 8.189 1.00 89.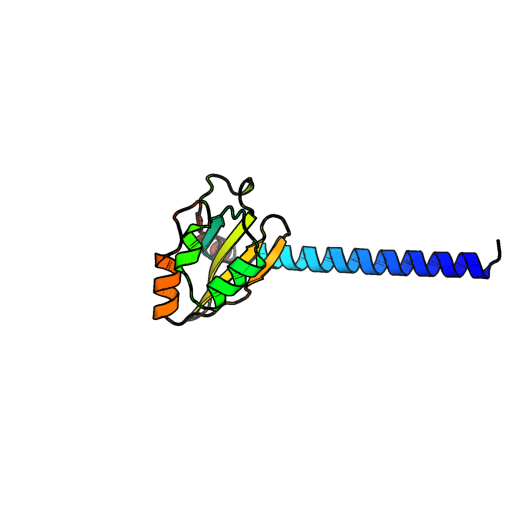44 106 ASN A O 1
ATOM 885 N N . LEU A 1 107 ? 1.931 7.382 6.990 1.00 91.44 107 LEU A N 1
ATOM 886 C CA . LEU A 1 107 ? 0.584 7.886 7.235 1.00 91.44 107 LEU A CA 1
ATOM 887 C C . LEU A 1 107 ? 0.201 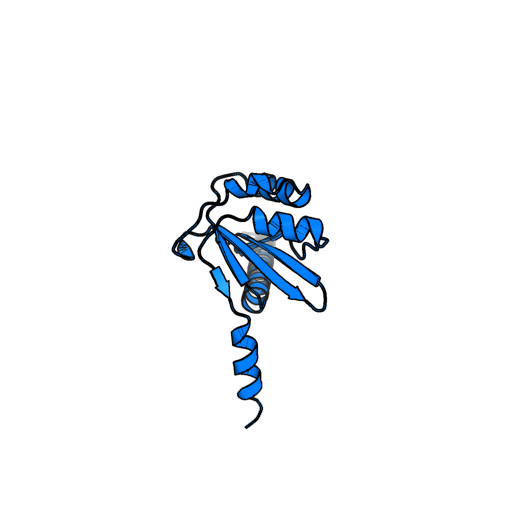7.614 8.690 1.00 91.44 107 LEU A C 1
ATOM 889 O O . LEU A 1 107 ? 0.000 6.465 9.084 1.00 91.44 107 LEU A O 1
ATOM 893 N N . LYS A 1 108 ? 0.102 8.690 9.470 1.00 90.88 108 LYS A N 1
ATOM 894 C CA . LYS A 1 108 ? -0.427 8.675 10.833 1.00 90.88 108 LYS A CA 1
ATOM 895 C C . LYS A 1 108 ? -1.915 8.988 10.780 1.00 90.88 108 LYS A C 1
ATOM 897 O O . LYS A 1 108 ? -2.314 10.019 10.238 1.00 90.88 108 LYS A O 1
ATOM 902 N N . LEU A 1 109 ? -2.726 8.093 11.325 1.00 87.81 109 LEU A N 1
ATOM 903 C CA . LEU A 1 109 ? -4.161 8.292 11.488 1.00 87.81 109 LEU A CA 1
ATOM 904 C C . LEU A 1 109 ? -4.469 8.426 12.978 1.00 87.81 109 LEU A C 1
ATOM 906 O O . LEU A 1 109 ? -3.801 7.805 13.798 1.00 87.81 109 LEU A O 1
ATOM 910 N N . ASN A 1 110 ? -5.479 9.226 13.319 1.00 89.31 110 ASN A N 1
ATOM 911 C CA . ASN A 1 110 ? -6.060 9.179 14.660 1.00 89.31 110 ASN A CA 1
ATOM 912 C C . ASN A 1 110 ? -6.853 7.873 14.849 1.00 89.31 110 ASN A C 1
ATOM 914 O O . ASN A 1 110 ? -7.184 7.203 13.867 1.00 89.31 110 ASN A O 1
ATOM 918 N N . ASP A 1 111 ? -7.204 7.542 16.089 1.00 88.25 111 ASP A N 1
ATOM 919 C CA . ASP A 1 111 ? -7.821 6.253 16.431 1.00 88.25 111 ASP A CA 1
ATOM 920 C C . ASP A 1 111 ?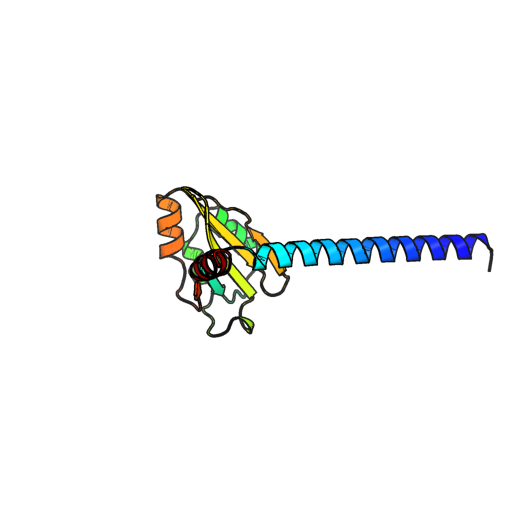 -9.104 5.969 15.642 1.00 88.25 111 ASP A C 1
ATOM 922 O O . ASP A 1 111 ? -9.301 4.870 15.122 1.00 88.25 111 ASP A O 1
ATOM 926 N N . GLN A 1 112 ? -9.960 6.982 15.467 1.00 91.25 112 GLN A N 1
ATOM 927 C CA . GLN A 1 112 ? -11.213 6.838 14.725 1.00 91.25 112 GLN A CA 1
ATOM 928 C C . GLN A 1 112 ? -10.970 6.532 13.241 1.00 91.25 112 GLN A C 1
ATOM 930 O O . GLN A 1 112 ? -11.617 5.651 12.669 1.00 91.25 112 GLN A O 1
ATOM 935 N N . ARG A 1 113 ? -10.047 7.254 12.592 1.00 90.81 113 ARG A N 1
ATOM 936 C CA . ARG A 1 113 ? -9.702 7.015 11.184 1.00 90.81 113 ARG A CA 1
ATOM 937 C C . ARG A 1 113 ? -8.948 5.706 11.010 1.00 90.81 113 ARG A C 1
ATOM 939 O O . ARG A 1 113 ? -9.177 5.033 10.013 1.00 90.81 113 ARG A O 1
ATOM 946 N N . PHE A 1 114 ? -8.094 5.337 11.962 1.00 91.69 114 PHE A N 1
ATOM 947 C CA . PHE A 1 114 ? -7.378 4.068 11.950 1.00 91.69 114 PHE A CA 1
ATOM 948 C C . PHE A 1 114 ? -8.346 2.886 12.038 1.00 91.69 114 PHE A C 1
ATOM 950 O O . PHE A 1 114 ? -8.288 1.994 11.197 1.00 91.69 114 PHE A O 1
ATOM 957 N N . LYS A 1 115 ? -9.304 2.920 12.972 1.00 91.69 115 LYS A N 1
ATOM 958 C CA . LYS A 1 115 ? -10.331 1.877 13.092 1.00 91.69 115 LYS A CA 1
ATOM 959 C C . LYS A 1 115 ? -11.106 1.694 11.785 1.00 91.69 115 LYS A C 1
ATOM 961 O O . LYS A 1 115 ? -11.215 0.573 11.304 1.00 91.69 115 LYS A O 1
ATOM 966 N N . LYS A 1 116 ? -11.555 2.796 11.169 1.00 93.75 116 LYS A N 1
ATOM 967 C CA . LYS A 1 116 ? -12.227 2.754 9.859 1.00 93.75 116 LYS A CA 1
ATOM 968 C C . LYS A 1 116 ? -11.312 2.215 8.757 1.00 93.75 116 LYS A C 1
ATOM 970 O O . LYS A 1 116 ? -11.749 1.414 7.945 1.00 93.75 116 LYS A O 1
ATOM 975 N N . PHE A 1 117 ? -10.051 2.643 8.718 1.00 93.38 117 PHE A N 1
ATOM 976 C CA . PHE A 1 117 ? -9.080 2.156 7.738 1.00 93.38 117 PHE A CA 1
ATOM 977 C C . PHE A 1 117 ? -8.958 0.627 7.797 1.00 93.38 117 PHE A C 1
ATOM 979 O O . PHE A 1 117 ? -9.034 -0.022 6.763 1.00 93.38 117 PHE A O 1
ATOM 986 N N . ILE A 1 118 ? -8.824 0.059 8.998 1.00 92.56 118 ILE A N 1
ATOM 987 C CA . ILE A 1 118 ? -8.730 -1.394 9.194 1.00 92.56 118 ILE A CA 1
ATOM 988 C C . ILE A 1 118 ? -10.046 -2.100 8.852 1.00 92.56 118 ILE A C 1
ATOM 990 O O . ILE A 1 118 ? -10.021 -3.142 8.209 1.00 92.56 118 ILE A O 1
ATOM 994 N N . GLU A 1 119 ? -11.189 -1.534 9.242 1.00 94.25 119 GLU A N 1
ATOM 995 C CA . GLU A 1 119 ? -12.517 -2.104 8.980 1.00 94.25 119 GLU A CA 1
ATOM 996 C C . GLU A 1 119 ? -12.824 -2.243 7.481 1.00 94.25 119 GLU A C 1
ATOM 998 O O . GLU A 1 119 ? -13.409 -3.237 7.059 1.00 94.25 119 GLU A O 1
ATOM 1003 N N . PHE A 1 120 ? -12.405 -1.268 6.670 1.00 94.94 120 PHE A N 1
ATOM 1004 C CA . PHE A 1 120 ? -12.637 -1.274 5.224 1.00 94.94 120 PHE A CA 1
ATOM 1005 C C . PHE A 1 120 ? -11.557 -2.005 4.416 1.00 94.94 120 PHE A C 1
ATOM 1007 O O . PHE A 1 120 ? -11.711 -2.131 3.199 1.00 94.94 120 PHE A O 1
ATOM 1014 N N . LEU A 1 121 ? -10.483 -2.495 5.046 1.00 94.44 121 LEU A N 1
ATOM 1015 C CA . LEU A 1 121 ? -9.484 -3.300 4.348 1.00 94.44 121 LEU A CA 1
ATOM 1016 C C . LEU A 1 121 ? -10.049 -4.692 4.019 1.00 94.44 121 LEU A C 1
ATOM 1018 O O . LEU A 1 121 ? -10.402 -5.440 4.936 1.00 94.44 121 LEU A O 1
ATOM 1022 N N . PRO A 1 122 ? -10.105 -5.086 2.732 1.00 94.06 122 PRO A N 1
ATOM 1023 C CA . PRO A 1 122 ? -10.518 -6.433 2.362 1.00 94.06 122 PRO A CA 1
ATOM 1024 C C . PRO A 1 122 ? -9.561 -7.482 2.934 1.00 94.06 122 PRO A C 1
ATOM 1026 O O . PRO A 1 122 ? -8.357 -7.258 3.031 1.00 94.06 122 PRO A O 1
ATOM 1029 N N . ARG A 1 123 ? -10.069 -8.666 3.280 1.00 94.12 123 ARG A N 1
ATOM 1030 C CA . ARG A 1 123 ? -9.198 -9.777 3.695 1.00 94.12 123 ARG A CA 1
ATOM 1031 C C . ARG A 1 123 ? -8.321 -10.228 2.527 1.00 94.12 123 ARG A C 1
ATOM 1033 O O . ARG A 1 123 ? -8.793 -10.304 1.399 1.00 94.12 123 ARG A O 1
ATOM 1040 N N . THR A 1 124 ? -7.063 -10.550 2.809 1.00 95.62 124 THR A N 1
ATOM 1041 C CA . THR A 1 124 ? -6.077 -10.984 1.811 1.00 95.62 124 THR A CA 1
ATOM 1042 C C . THR A 1 124 ? -4.928 -11.745 2.482 1.00 95.62 124 THR A C 1
ATOM 1044 O O . THR A 1 124 ? -4.898 -11.843 3.712 1.00 95.62 124 THR A O 1
ATOM 1047 N N . LEU A 1 125 ? -3.958 -12.231 1.702 1.00 93.75 125 LEU A N 1
ATOM 1048 C CA . LEU A 1 125 ? -2.683 -12.728 2.212 1.00 93.75 125 LEU A CA 1
ATOM 1049 C C . LEU A 1 125 ? -1.991 -11.671 3.088 1.00 93.75 125 LEU A C 1
ATOM 1051 O O . LEU A 1 125 ? -1.730 -10.545 2.646 1.00 93.75 125 LEU A O 1
ATOM 1055 N N . ALA A 1 126 ? -1.643 -12.062 4.312 1.00 91.62 126 ALA A N 1
ATOM 1056 C CA . ALA A 1 126 ? -0.931 -11.224 5.262 1.00 91.62 126 ALA A CA 1
ATOM 1057 C C . ALA A 1 126 ? 0.323 -11.926 5.790 1.00 91.62 126 ALA A C 1
ATOM 1059 O O . ALA A 1 126 ? 0.320 -13.132 6.022 1.00 91.62 126 ALA A O 1
ATOM 1060 N N . GLU A 1 127 ? 1.385 -11.154 6.004 1.00 89.56 127 GLU A N 1
ATOM 1061 C CA . GLU A 1 127 ? 2.588 -11.606 6.695 1.00 89.56 127 GLU A CA 1
ATOM 1062 C C . GLU A 1 127 ? 2.825 -10.773 7.935 1.00 89.56 127 GLU A C 1
ATOM 1064 O O . GLU A 1 127 ? 3.028 -9.559 7.846 1.00 89.56 127 GLU A O 1
ATOM 1069 N N . ASP A 1 128 ? 2.859 -11.445 9.076 1.00 85.06 128 ASP A N 1
ATOM 1070 C CA . ASP A 1 128 ? 3.303 -10.852 10.318 1.00 85.06 128 ASP A CA 1
ATOM 1071 C C . ASP A 1 128 ? 4.785 -11.175 10.530 1.00 85.06 128 ASP A C 1
ATOM 1073 O O . ASP A 1 128 ? 5.178 -12.334 10.631 1.00 85.06 128 ASP A O 1
ATOM 1077 N N . ASN A 1 129 ? 5.616 -10.134 10.549 1.00 76.75 129 ASN A N 1
ATOM 1078 C CA . ASN A 1 129 ? 7.043 -10.251 10.828 1.00 76.75 129 ASN A CA 1
ATOM 1079 C C . ASN A 1 129 ? 7.422 -9.654 12.197 1.00 76.75 129 ASN A C 1
ATOM 1081 O O . ASN A 1 129 ? 8.610 -9.437 12.429 1.00 76.75 129 ASN A O 1
ATOM 1085 N N . PHE A 1 130 ? 6.464 -9.384 13.097 1.00 59.34 130 PHE A N 1
ATOM 1086 C CA . PHE A 1 130 ? 6.761 -8.953 14.473 1.00 59.34 130 PHE A CA 1
ATOM 1087 C C . PHE A 1 130 ? 7.607 -9.989 15.233 1.00 59.34 130 PHE A C 1
ATOM 1089 O O . PHE A 1 130 ? 8.501 -9.625 15.989 1.00 59.34 130 PHE A O 1
ATOM 1096 N N . SER A 1 131 ? 7.404 -11.281 14.978 1.00 52.97 131 SER A N 1
ATOM 1097 C CA . SER A 1 131 ? 8.122 -12.388 15.628 1.00 52.97 131 SER A CA 1
ATOM 1098 C C . SER A 1 131 ? 9.596 -12.532 15.225 1.00 52.97 131 SER A C 1
ATOM 1100 O O . SER A 1 131 ? 10.369 -13.143 15.953 1.00 52.97 131 SER A O 1
ATOM 1102 N N . LYS A 1 132 ? 10.044 -11.927 14.116 1.00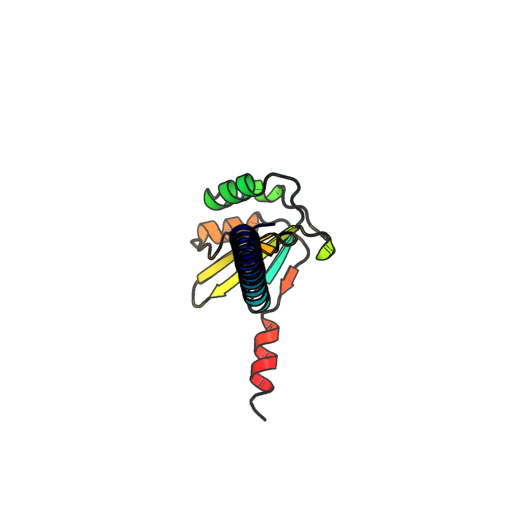 52.56 132 LYS A N 1
ATOM 1103 C CA . LYS A 1 132 ? 11.472 -11.959 13.728 1.00 52.56 132 LYS A CA 1
ATOM 1104 C C . LYS A 1 132 ? 12.357 -11.045 14.582 1.00 52.56 132 LYS A C 1
ATOM 1106 O O . LYS A 1 132 ? 13.580 -11.108 14.477 1.00 52.56 132 LYS A O 1
ATOM 1111 N N . GLU A 1 133 ? 11.757 -10.177 15.395 1.00 48.47 133 GLU A N 1
ATOM 1112 C CA . GLU A 1 133 ? 12.474 -9.299 16.323 1.00 48.47 133 GLU A CA 1
ATOM 1113 C C . GLU A 1 133 ? 12.878 -10.024 17.617 1.00 48.47 133 GLU A C 1
ATOM 1115 O O . GLU A 1 133 ? 13.925 -9.708 18.177 1.00 48.47 133 GLU A O 1
ATOM 1120 N N . SER A 1 134 ? 12.120 -11.037 18.063 1.00 47.59 134 SER A N 1
ATOM 1121 C CA . SER A 1 134 ? 12.461 -11.800 19.274 1.00 47.59 134 SER A CA 1
ATOM 1122 C C . SER A 1 134 ? 13.640 -12.749 19.053 1.00 47.59 134 SER A C 1
ATOM 1124 O O . SER A 1 134 ? 14.576 -12.740 19.844 1.00 47.59 134 SER A O 1
ATOM 1126 N N . GLU A 1 135 ? 13.674 -13.485 17.937 1.00 44.47 135 GLU A N 1
ATOM 1127 C CA . GLU A 1 135 ? 14.762 -14.442 17.651 1.00 44.47 135 GLU A CA 1
ATOM 1128 C C . GLU A 1 135 ? 16.129 -13.763 17.485 1.00 44.47 135 GLU A C 1
ATOM 1130 O O . GLU A 1 135 ? 17.167 -14.315 17.847 1.00 44.47 135 GLU A O 1
ATOM 1135 N N . LYS A 1 136 ? 16.151 -12.530 16.964 1.00 46.62 136 LYS A N 1
ATOM 1136 C CA . LYS A 1 136 ? 17.399 -11.786 16.759 1.00 46.62 136 LYS A CA 1
ATOM 1137 C C . LYS A 1 136 ? 17.998 -11.240 18.058 1.00 46.62 136 LYS A C 1
ATOM 1139 O O . LYS A 1 136 ? 19.197 -10.976 18.095 1.00 46.62 136 LYS A O 1
ATOM 1144 N N . ASN A 1 137 ? 17.176 -11.061 19.092 1.00 47.94 137 ASN A N 1
ATOM 1145 C CA . ASN A 1 137 ? 17.615 -10.582 20.401 1.00 47.94 137 ASN A CA 1
ATOM 1146 C C . ASN A 1 137 ? 18.113 -11.719 21.308 1.00 47.94 137 ASN A C 1
ATOM 1148 O O . ASN A 1 137 ? 18.928 -11.453 22.190 1.00 47.94 137 ASN A O 1
ATOM 1152 N N . ASP A 1 138 ? 17.687 -12.962 21.067 1.00 45.28 138 ASP A N 1
ATOM 1153 C CA . ASP A 1 138 ? 18.154 -14.130 21.826 1.00 45.28 138 ASP A CA 1
ATOM 1154 C C . ASP A 1 138 ? 19.484 -14.692 21.291 1.00 45.28 138 ASP A C 1
ATOM 1156 O O . ASP A 1 138 ? 20.346 -15.067 22.077 1.00 45.28 138 ASP A O 1
ATOM 1160 N N . LEU A 1 139 ? 19.742 -14.619 19.979 1.00 49.94 139 LEU A N 1
ATOM 1161 C CA . LEU A 1 139 ? 21.034 -15.012 19.378 1.00 49.94 139 LEU A CA 1
ATOM 1162 C C . LEU A 1 139 ? 22.209 -14.059 19.692 1.00 49.94 139 LEU A C 1
ATOM 1164 O O . LEU A 1 139 ? 23.333 -14.302 19.262 1.00 49.94 139 LEU A O 1
ATOM 1168 N N . GLY A 1 140 ? 21.955 -12.948 20.391 1.00 43.75 140 GLY A N 1
ATOM 1169 C CA . GLY A 1 140 ? 22.976 -12.003 20.863 1.00 43.75 140 GLY A CA 1
ATOM 1170 C C . GLY A 1 140 ? 23.271 -12.105 22.363 1.00 43.75 140 GLY A C 1
ATOM 1171 O O . GLY A 1 140 ? 23.923 -11.212 22.906 1.00 43.75 140 GLY A O 1
ATOM 1172 N N . ARG A 1 141 ? 22.740 -13.133 23.039 1.00 46.94 141 ARG A N 1
ATOM 1173 C CA . ARG A 1 141 ? 22.891 -13.385 24.482 1.00 46.94 141 ARG A CA 1
ATOM 1174 C C . ARG A 1 141 ? 23.444 -14.784 24.788 1.00 46.94 141 ARG A C 1
ATOM 1176 O O . ARG A 1 141 ? 23.088 -15.366 25.810 1.00 46.94 141 ARG A O 1
ATOM 1183 N N . GLU A 1 142 ? 24.330 -15.286 23.935 1.00 38.25 142 GLU A N 1
ATOM 1184 C CA . GLU A 1 142 ? 25.224 -16.407 24.263 1.00 38.25 142 GLU A CA 1
ATOM 1185 C C . GLU A 1 142 ? 26.681 -15.940 24.274 1.00 38.25 142 GLU A C 1
ATOM 1187 O O . GLU A 1 142 ? 27.067 -15.179 23.353 1.00 38.25 142 GLU A O 1
#